Protein AF-A0A9D8DW24-F1 (afdb_monomer_lite)

Sequence (75 aa):
MAKIALTGYTDKISVAPGESVDFKVSADNAATAHVEIVRIIHGDEHPDGPGYLEETVASNCAGDHPVRKQFVDVG

Foldseek 3Di:
DWDKDKDWDWPDPDDDPPDDIDIDMAIDPDFKDFDWDKDWDDDDQPPVDPGTDIGTDDDPPGGMDTHHHDDDDPD

Radius of gyration: 15.6 Å; chains: 1; bounding box: 33×37×35 Å

pLDDT: mean 95.35, std 5.28, range [61.25, 98.19]

Structure (mmCIF, N/CA/C/O backbone):
data_AF-A0A9D8DW24-F1
#
_entry.id   AF-A0A9D8DW24-F1
#
loop_
_atom_site.group_PDB
_atom_site.id
_atom_site.type_symbol
_atom_site.label_atom_id
_atom_site.label_alt_id
_atom_site.label_comp_id
_atom_site.label_asym_id
_atom_site.label_entity_id
_atom_site.label_seq_id
_atom_site.pdbx_PDB_ins_code
_atom_site.Cartn_x
_atom_site.Cartn_y
_atom_site.Cartn_z
_atom_site.occupancy
_atom_site.B_iso_or_equiv
_atom_site.auth_seq_id
_atom_site.auth_comp_id
_atom_site.auth_asym_id
_atom_site.auth_atom_id
_atom_site.pdbx_PDB_model_num
ATOM 1 N N . MET A 1 1 ? 8.224 16.166 -18.868 1.00 61.25 1 MET A N 1
ATOM 2 C CA . MET A 1 1 ? 6.909 16.005 -18.205 1.00 61.25 1 MET A CA 1
ATOM 3 C C . MET A 1 1 ? 7.160 15.692 -16.739 1.00 61.25 1 MET A C 1
ATOM 5 O O . MET A 1 1 ? 8.121 14.983 -16.464 1.00 61.25 1 MET A O 1
ATOM 9 N N . ALA A 1 2 ? 6.382 16.252 -15.812 1.00 73.19 2 ALA A N 1
ATOM 10 C CA . ALA A 1 2 ? 6.543 15.957 -14.388 1.00 73.19 2 ALA A CA 1
ATOM 11 C C . ALA A 1 2 ? 6.008 14.544 -14.093 1.00 73.19 2 ALA A C 1
ATOM 13 O O . ALA A 1 2 ? 4.920 14.194 -14.544 1.00 73.19 2 ALA A O 1
ATOM 14 N N . LYS A 1 3 ? 6.795 13.715 -13.401 1.00 86.31 3 LYS A N 1
ATOM 15 C CA . LYS A 1 3 ? 6.428 12.330 -13.074 1.00 86.31 3 LYS A CA 1
ATOM 16 C C . LYS A 1 3 ? 5.406 12.330 -11.933 1.00 86.3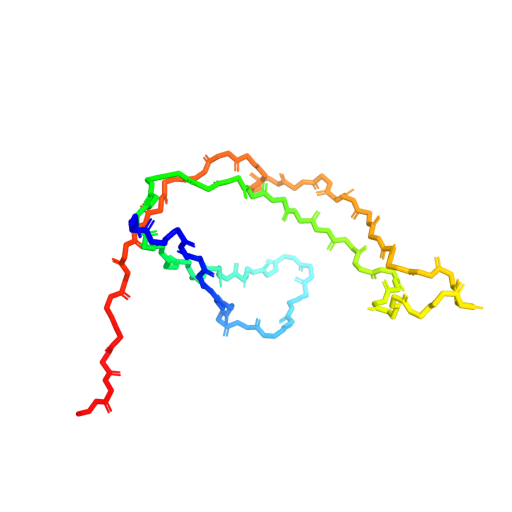1 3 LYS A C 1
ATOM 18 O O . LYS A 1 3 ? 5.646 12.982 -10.918 1.00 86.31 3 LYS A O 1
ATOM 23 N N . ILE A 1 4 ? 4.305 11.597 -12.094 1.00 91.50 4 ILE A N 1
ATOM 24 C CA . ILE A 1 4 ? 3.410 11.261 -10.981 1.00 91.50 4 ILE A CA 1
ATOM 25 C C . ILE A 1 4 ? 4.107 10.186 -10.148 1.00 91.50 4 ILE A C 1
ATOM 27 O O . ILE A 1 4 ? 4.554 9.173 -10.693 1.00 91.50 4 ILE A O 1
ATOM 31 N N . ALA A 1 5 ? 4.239 10.423 -8.848 1.00 93.88 5 ALA A N 1
ATOM 32 C CA . ALA A 1 5 ? 4.801 9.455 -7.915 1.00 93.88 5 ALA A CA 1
ATOM 33 C C . ALA A 1 5 ? 3.939 9.394 -6.657 1.00 93.88 5 ALA A C 1
ATOM 35 O O . ALA A 1 5 ? 3.476 10.424 -6.171 1.00 93.88 5 ALA A O 1
ATOM 36 N N . LEU A 1 6 ? 3.745 8.183 -6.145 1.00 95.50 6 LEU A N 1
ATOM 37 C CA . LEU A 1 6 ? 3.002 7.910 -4.925 1.00 95.50 6 LEU A CA 1
ATOM 38 C C . LEU A 1 6 ? 3.871 7.025 -4.036 1.00 95.50 6 LEU A C 1
ATOM 40 O O . LEU A 1 6 ? 4.392 6.008 -4.495 1.00 95.50 6 LEU A O 1
ATOM 44 N N . THR A 1 7 ? 4.047 7.420 -2.784 1.00 96.62 7 THR A N 1
ATOM 45 C CA . THR A 1 7 ? 4.735 6.626 -1.767 1.00 96.62 7 THR A CA 1
ATOM 46 C C . THR A 1 7 ? 3.906 6.605 -0.497 1.00 96.62 7 THR A C 1
ATOM 48 O O . THR A 1 7 ? 3.104 7.505 -0.241 1.00 96.62 7 THR A O 1
ATOM 51 N N . GLY A 1 8 ? 4.087 5.576 0.320 1.00 96.19 8 GLY A N 1
ATOM 52 C CA . GLY A 1 8 ? 3.404 5.509 1.596 1.00 96.19 8 GLY A CA 1
ATOM 53 C C . GLY A 1 8 ? 3.905 4.391 2.485 1.00 96.19 8 GLY A C 1
ATOM 54 O O . GLY A 1 8 ? 4.694 3.547 2.065 1.00 96.19 8 GLY A O 1
ATOM 55 N N . TYR A 1 9 ? 3.460 4.432 3.732 1.00 97.38 9 TYR A N 1
ATOM 56 C CA . TYR A 1 9 ? 3.772 3.447 4.758 1.00 97.38 9 TYR A CA 1
ATOM 57 C C . TYR A 1 9 ? 2.633 3.385 5.774 1.00 97.38 9 TYR A C 1
ATOM 59 O O . TYR A 1 9 ? 1.797 4.290 5.848 1.00 97.38 9 TYR A O 1
ATOM 67 N N . THR A 1 10 ? 2.615 2.321 6.567 1.00 98.06 10 THR A N 1
ATOM 68 C CA . THR A 1 10 ? 1.725 2.192 7.717 1.00 98.06 10 THR A CA 1
ATOM 69 C C . THR A 1 10 ? 2.468 2.481 9.013 1.00 98.06 10 THR A C 1
ATOM 71 O O . THR A 1 10 ? 3.673 2.253 9.119 1.00 98.06 10 THR A O 1
ATOM 74 N N . ASP A 1 11 ? 1.758 2.972 10.024 1.00 97.94 11 ASP A N 1
ATOM 75 C CA . ASP A 1 11 ? 2.318 3.144 11.371 1.00 97.94 11 ASP A CA 1
ATOM 76 C C . ASP A 1 11 ? 2.576 1.803 12.089 1.00 97.94 11 ASP A C 1
ATOM 78 O O . ASP A 1 11 ? 3.397 1.733 13.003 1.00 97.94 11 ASP A O 1
ATOM 82 N N . LYS A 1 12 ? 1.894 0.732 11.660 1.00 97.88 12 LYS A N 1
ATOM 83 C CA . LYS A 1 12 ? 1.984 -0.627 12.211 1.00 97.88 12 LYS A CA 1
ATOM 84 C C . LYS A 1 12 ? 2.126 -1.670 11.107 1.00 97.88 12 LYS A C 1
ATOM 86 O O . LYS A 1 12 ? 1.583 -1.512 10.016 1.00 97.88 12 LYS A O 1
ATOM 91 N N . ILE A 1 13 ? 2.808 -2.773 11.419 1.00 97.38 13 ILE A N 1
ATOM 92 C CA . ILE A 1 13 ? 2.982 -3.909 10.497 1.00 97.38 13 ILE A CA 1
ATOM 93 C C . ILE A 1 13 ? 1.786 -4.875 10.494 1.00 97.38 13 ILE A C 1
ATOM 95 O O . ILE A 1 13 ? 1.515 -5.526 9.491 1.00 97.38 13 ILE A O 1
ATOM 99 N N . SER A 1 14 ? 1.064 -4.974 11.611 1.00 97.31 14 SER A N 1
ATOM 100 C CA . SER A 1 14 ? -0.082 -5.870 11.783 1.00 97.31 14 SER A CA 1
ATOM 101 C C . SER A 1 14 ? -1.052 -5.308 12.816 1.00 97.31 14 SER A C 1
ATOM 103 O O . SER A 1 14 ? -0.624 -4.627 13.749 1.00 97.31 14 SER A O 1
ATOM 105 N N . VAL A 1 15 ? -2.332 -5.644 12.673 1.00 97.38 15 VAL A N 1
ATOM 106 C CA . VAL A 1 15 ? -3.410 -5.274 13.600 1.00 97.38 15 VAL A CA 1
ATOM 107 C C . VAL A 1 15 ? -4.346 -6.455 13.841 1.00 97.38 15 VAL A C 1
ATOM 109 O O . VAL A 1 15 ? -4.539 -7.293 12.957 1.00 97.38 15 VAL A O 1
ATOM 112 N N . ALA A 1 16 ? -4.925 -6.519 15.035 1.00 97.88 16 ALA A N 1
ATOM 113 C CA . ALA A 1 16 ? -5.989 -7.453 15.385 1.00 97.88 16 ALA A CA 1
ATOM 114 C C . ALA A 1 16 ? -7.383 -6.867 15.068 1.00 97.88 16 ALA A C 1
ATOM 116 O O . ALA A 1 16 ? -7.526 -5.654 14.880 1.00 97.88 16 ALA A O 1
ATOM 117 N N . PRO A 1 17 ? -8.448 -7.693 15.029 1.00 96.69 17 PRO A N 1
ATOM 118 C CA . PRO A 1 17 ? -9.810 -7.192 14.873 1.00 96.69 17 PRO A CA 1
ATOM 119 C C . PRO A 1 17 ? -10.166 -6.151 15.943 1.00 96.69 17 PRO A C 1
ATOM 121 O O . PRO A 1 17 ? -10.008 -6.396 17.136 1.00 96.69 17 PRO A O 1
ATOM 124 N N . GLY A 1 18 ? -10.676 -5.000 15.505 1.00 96.56 18 GLY A N 1
ATOM 125 C CA . GLY A 1 18 ? -11.034 -3.879 16.381 1.00 96.56 18 GLY A CA 1
ATOM 126 C C . GLY A 1 18 ? -9.911 -2.865 16.618 1.00 96.56 18 GLY A C 1
ATOM 127 O O . GLY A 1 18 ? -10.174 -1.812 17.194 1.00 96.56 18 GLY A O 1
ATOM 128 N N . GLU A 1 19 ? -8.691 -3.133 16.154 1.00 97.62 19 GLU A N 1
ATOM 129 C CA . GLU A 1 19 ? -7.598 -2.160 16.176 1.00 97.62 19 GLU A CA 1
ATOM 130 C C . GLU A 1 19 ? -7.555 -1.310 14.897 1.00 97.62 19 GLU A C 1
ATOM 132 O O . GLU A 1 19 ? -8.052 -1.704 13.841 1.00 97.62 19 GLU A O 1
ATOM 137 N N . SER A 1 20 ? -6.907 -0.147 14.993 1.00 96.38 20 SER A N 1
ATOM 138 C CA . SER A 1 20 ? -6.681 0.761 13.863 1.00 96.38 20 SER A CA 1
ATOM 139 C C . SER A 1 20 ? -5.228 0.731 13.390 1.00 96.38 20 SER A C 1
ATOM 141 O O . SER A 1 20 ? -4.303 0.644 14.208 1.00 96.38 20 SER A O 1
ATOM 143 N N . VAL A 1 21 ? -5.046 0.871 12.077 1.00 96.38 21 VAL A N 1
ATOM 144 C CA . VAL A 1 21 ? -3.774 1.127 11.387 1.00 96.38 21 VAL A CA 1
ATOM 145 C C . VAL A 1 21 ? -3.930 2.387 10.541 1.00 96.38 21 VAL A C 1
ATOM 147 O O . VAL A 1 21 ? -4.948 2.565 9.869 1.00 96.38 21 VAL A O 1
ATOM 150 N N . ASP A 1 22 ? -2.924 3.251 10.573 1.00 96.94 22 ASP A N 1
ATOM 151 C CA . ASP A 1 22 ? -2.892 4.480 9.795 1.00 96.94 22 ASP A CA 1
ATOM 152 C C . ASP A 1 22 ? -2.029 4.307 8.547 1.00 96.94 22 ASP A C 1
ATOM 154 O O . ASP A 1 22 ? -0.866 3.917 8.634 1.00 96.94 22 ASP A O 1
ATOM 158 N N . PHE A 1 23 ? -2.554 4.727 7.397 1.00 96.81 23 PHE A N 1
ATOM 159 C CA . PHE A 1 23 ? -1.802 4.822 6.148 1.00 96.81 23 PHE A CA 1
ATOM 160 C C . PHE A 1 23 ? -1.329 6.262 5.939 1.00 96.81 23 PHE A C 1
ATOM 162 O O . PHE A 1 23 ? -2.126 7.204 5.935 1.00 96.81 23 PHE A O 1
ATOM 169 N N . LYS A 1 24 ? -0.023 6.454 5.764 1.00 96.75 24 LYS A N 1
ATOM 170 C CA . LYS A 1 24 ? 0.586 7.753 5.460 1.00 96.75 24 LYS A CA 1
ATOM 171 C C . LYS A 1 24 ? 0.981 7.755 3.990 1.00 96.75 24 LYS A C 1
ATOM 173 O O . LYS A 1 24 ? 1.811 6.950 3.587 1.00 96.75 24 LYS A O 1
ATOM 178 N N . VAL A 1 25 ? 0.373 8.637 3.195 1.00 97.12 25 VAL A N 1
ATOM 179 C CA . VAL A 1 25 ? 0.529 8.673 1.731 1.00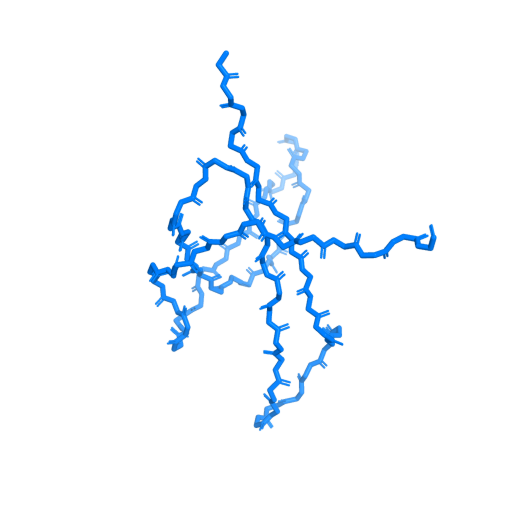 97.12 25 VAL A CA 1
ATOM 180 C C . VAL A 1 25 ? 1.050 10.038 1.281 1.00 97.12 25 VAL A C 1
ATOM 182 O O . VAL A 1 25 ? 0.470 11.075 1.613 1.00 97.12 25 VAL A O 1
ATOM 185 N N . SER A 1 26 ? 2.139 10.041 0.515 1.00 97.06 26 SER A N 1
ATOM 186 C CA . SER A 1 26 ? 2.738 11.222 -0.109 1.00 97.06 26 SER A CA 1
ATOM 187 C C . SER A 1 26 ? 2.643 11.104 -1.625 1.00 97.06 26 SER A C 1
ATOM 189 O O . SER A 1 26 ? 2.948 10.055 -2.191 1.00 97.06 26 SER A O 1
ATOM 191 N N . ALA A 1 27 ? 2.225 12.182 -2.285 1.00 97.25 27 ALA A N 1
ATOM 192 C CA . ALA A 1 27 ? 2.088 12.230 -3.735 1.00 97.25 27 ALA A CA 1
ATOM 193 C C . ALA A 1 27 ? 2.822 13.432 -4.337 1.00 97.25 27 ALA A C 1
ATOM 195 O O . ALA A 1 27 ? 2.685 14.560 -3.858 1.00 97.25 27 ALA A O 1
ATOM 196 N N . ASP A 1 28 ? 3.544 13.202 -5.430 1.00 96.25 28 ASP A N 1
ATOM 197 C CA . ASP A 1 28 ? 4.082 14.241 -6.303 1.00 96.25 28 ASP A CA 1
ATOM 198 C C . ASP A 1 28 ? 3.218 14.343 -7.564 1.00 96.25 28 ASP A C 1
ATOM 200 O O . ASP A 1 28 ? 2.983 13.350 -8.254 1.00 96.25 28 ASP A O 1
ATOM 204 N N . ASN A 1 29 ? 2.792 15.565 -7.895 1.00 94.31 29 ASN A N 1
ATOM 205 C CA . ASN A 1 29 ? 2.017 15.881 -9.102 1.00 94.31 29 ASN A CA 1
ATOM 206 C C . ASN A 1 29 ? 0.654 15.158 -9.210 1.00 94.31 29 ASN A C 1
ATOM 208 O O . ASN A 1 29 ? 0.161 14.951 -10.316 1.00 94.31 29 ASN A O 1
ATOM 212 N N . ALA A 1 30 ? 0.028 14.817 -8.077 1.00 95.12 30 ALA A N 1
ATOM 213 C CA . ALA A 1 30 ? -1.347 14.318 -7.997 1.00 95.12 30 ALA A CA 1
ATOM 214 C C . ALA A 1 30 ? -2.109 14.985 -6.839 1.00 95.12 30 ALA A C 1
ATOM 216 O O . ALA A 1 30 ? -1.509 15.338 -5.824 1.00 95.12 30 ALA A O 1
ATOM 217 N N . ALA A 1 31 ? -3.423 15.158 -7.008 1.00 95.94 31 ALA A N 1
ATOM 218 C CA . ALA A 1 31 ? -4.320 15.739 -6.000 1.00 95.94 31 ALA A CA 1
ATOM 219 C C . ALA A 1 31 ? -5.286 14.708 -5.396 1.00 95.94 31 ALA A C 1
ATOM 221 O O . ALA A 1 31 ? -5.805 14.919 -4.302 1.00 95.94 31 ALA A O 1
ATOM 222 N N . THR A 1 32 ? -5.513 13.593 -6.092 1.00 97.44 32 THR A N 1
ATOM 223 C CA . THR A 1 32 ? -6.383 12.495 -5.667 1.00 97.44 32 THR A CA 1
ATOM 224 C C . THR A 1 32 ? -5.700 11.151 -5.910 1.00 97.44 32 THR A C 1
ATOM 226 O O . THR A 1 32 ? -4.897 11.018 -6.837 1.00 97.44 32 THR A O 1
ATOM 229 N N . ALA A 1 33 ? -6.003 10.164 -5.069 1.00 96.38 33 ALA A N 1
ATOM 230 C CA . ALA A 1 33 ? -5.603 8.773 -5.248 1.00 96.38 33 ALA A CA 1
ATOM 231 C C . ALA A 1 33 ? -6.787 7.855 -4.942 1.00 96.38 33 ALA A C 1
ATOM 233 O O . ALA A 1 33 ? -7.506 8.082 -3.968 1.00 96.38 33 ALA A O 1
ATOM 234 N N . HIS A 1 34 ? -6.962 6.823 -5.763 1.00 96.81 34 HIS A N 1
ATOM 235 C CA . HIS A 1 34 ? -7.925 5.763 -5.503 1.00 96.81 34 HIS A CA 1
ATOM 236 C C . HIS A 1 34 ? -7.336 4.767 -4.501 1.00 96.81 34 HIS A C 1
ATOM 238 O O . HIS A 1 34 ? -6.171 4.385 -4.628 1.00 96.81 34 HIS A O 1
ATOM 244 N N . VAL A 1 35 ? -8.122 4.370 -3.505 1.00 97.00 35 VAL A N 1
ATOM 245 C CA . VAL A 1 35 ? -7.712 3.454 -2.438 1.00 97.00 35 VAL A CA 1
ATOM 246 C C . VAL A 1 35 ? -8.610 2.228 -2.446 1.00 97.00 35 VAL A C 1
ATOM 248 O O . VAL A 1 35 ? -9.833 2.345 -2.454 1.00 97.00 35 VAL A O 1
ATOM 251 N N . GLU A 1 36 ? -7.984 1.059 -2.362 1.00 97.81 36 GLU A N 1
ATOM 252 C CA . GLU A 1 36 ? -8.625 -0.236 -2.159 1.00 97.81 36 GLU A CA 1
ATOM 253 C C . GLU A 1 36 ? -7.808 -1.042 -1.142 1.00 97.81 36 GLU A C 1
ATOM 255 O O . GLU A 1 36 ? -6.601 -0.841 -0.990 1.00 97.81 36 GLU A O 1
ATOM 260 N N . ILE A 1 37 ? -8.467 -1.960 -0.437 1.00 97.31 37 ILE A N 1
ATOM 261 C CA . ILE A 1 37 ? -7.794 -2.967 0.386 1.00 97.31 37 ILE A CA 1
ATOM 262 C C . ILE A 1 37 ? -7.844 -4.274 -0.386 1.00 97.31 37 ILE A C 1
ATOM 264 O O . ILE A 1 37 ? -8.915 -4.688 -0.820 1.00 97.31 37 ILE A O 1
ATOM 268 N N . VAL A 1 38 ? -6.698 -4.930 -0.537 1.00 98.00 38 VAL A N 1
ATOM 269 C CA . VAL A 1 38 ? -6.589 -6.209 -1.241 1.00 98.00 38 VAL A CA 1
ATOM 270 C C . VAL A 1 38 ? -6.002 -7.278 -0.334 1.00 98.00 38 VAL A C 1
ATOM 272 O O . VAL A 1 38 ? -5.187 -7.011 0.553 1.00 98.00 38 VAL A O 1
ATOM 275 N N . ARG A 1 39 ? -6.406 -8.518 -0.578 1.00 98.12 39 ARG A N 1
ATOM 276 C CA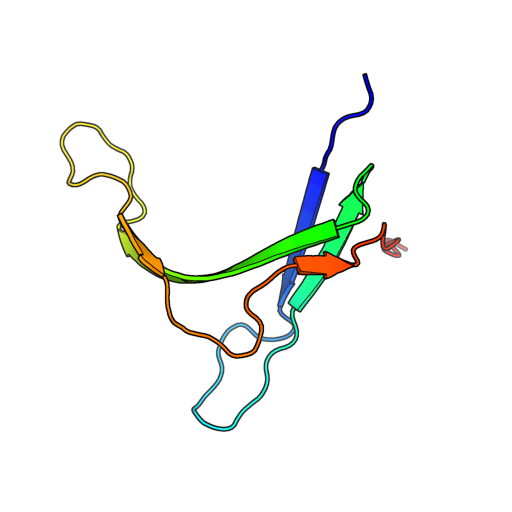 . ARG A 1 39 ? -5.773 -9.713 -0.043 1.00 98.12 39 ARG A CA 1
ATOM 277 C C . ARG A 1 39 ? -4.811 -10.244 -1.094 1.00 98.12 39 ARG A C 1
ATOM 279 O O . ARG A 1 39 ? -5.242 -10.798 -2.101 1.00 98.12 39 ARG A O 1
ATOM 286 N N . ILE A 1 40 ? -3.514 -10.097 -0.844 1.00 97.75 40 ILE A N 1
ATOM 287 C CA . ILE A 1 40 ? -2.480 -10.694 -1.695 1.00 97.75 40 ILE A CA 1
ATOM 288 C C . ILE A 1 40 ? -2.531 -12.219 -1.522 1.00 97.75 40 ILE A C 1
ATOM 290 O O . ILE A 1 40 ? -2.494 -12.723 -0.397 1.00 97.75 40 ILE A O 1
ATOM 294 N N . ILE A 1 41 ? -2.637 -12.949 -2.633 1.00 97.75 41 ILE A N 1
ATOM 295 C CA . ILE A 1 41 ? -2.703 -14.419 -2.676 1.00 97.75 41 ILE A CA 1
ATOM 296 C C . ILE A 1 41 ? -1.375 -14.989 -3.173 1.00 97.75 41 ILE A C 1
ATOM 298 O O . ILE A 1 41 ? -0.854 -15.936 -2.585 1.00 97.75 41 ILE A O 1
ATOM 302 N N . HIS A 1 42 ? -0.821 -14.408 -4.238 1.00 97.69 42 HIS A N 1
ATOM 303 C CA . HIS A 1 42 ? 0.446 -14.828 -4.827 1.00 97.69 42 HIS A CA 1
ATOM 304 C C . HIS A 1 42 ? 1.178 -13.620 -5.416 1.00 97.69 42 HIS A C 1
ATOM 306 O O . HIS A 1 42 ? 0.577 -12.834 -6.142 1.00 97.69 42 HIS A O 1
ATOM 312 N N . GLY A 1 43 ? 2.460 -13.460 -5.082 1.00 96.06 43 GLY A N 1
ATOM 313 C CA . GLY A 1 43 ? 3.254 -12.285 -5.463 1.00 96.06 43 GLY A CA 1
ATOM 314 C C . GLY A 1 43 ? 4.272 -12.516 -6.582 1.00 96.06 43 GLY A C 1
ATOM 315 O O . GLY A 1 43 ? 4.859 -11.550 -7.053 1.00 96.06 43 GLY A O 1
ATOM 316 N N . ASP A 1 44 ? 4.522 -13.767 -6.977 1.00 96.00 44 ASP A N 1
ATOM 317 C CA . ASP A 1 44 ? 5.503 -14.087 -8.019 1.00 96.00 44 ASP A CA 1
ATOM 318 C C . ASP A 1 44 ? 4.845 -14.075 -9.410 1.00 96.00 44 ASP A C 1
ATOM 320 O O . ASP A 1 44 ? 3.833 -14.738 -9.648 1.00 96.00 44 ASP A O 1
ATOM 324 N N . GLU A 1 45 ? 5.434 -13.298 -10.319 1.00 95.88 45 GLU A N 1
ATOM 325 C CA . GLU A 1 45 ? 4.996 -13.094 -11.704 1.00 95.88 45 GLU A CA 1
ATOM 326 C C . GLU A 1 45 ? 5.708 -14.019 -12.706 1.00 95.88 45 GLU A C 1
ATOM 328 O O . GLU A 1 45 ? 5.578 -13.836 -13.918 1.00 95.88 45 GLU A O 1
ATOM 333 N N . HIS A 1 46 ? 6.473 -15.009 -12.235 1.00 95.38 46 HIS A N 1
ATOM 334 C CA . HIS A 1 46 ? 7.152 -15.952 -13.117 1.00 95.38 46 HIS A CA 1
ATOM 335 C C . HIS A 1 46 ? 6.163 -16.627 -14.094 1.00 95.38 46 HIS A C 1
ATOM 337 O O . HIS A 1 46 ? 5.123 -17.127 -13.657 1.00 95.38 46 HIS A O 1
ATOM 343 N N . PRO A 1 47 ? 6.482 -16.704 -15.404 1.00 93.00 47 PRO A N 1
ATOM 344 C CA . PR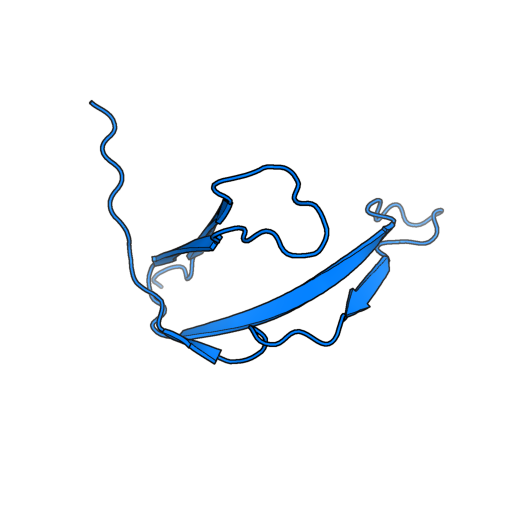O A 1 47 ? 5.548 -17.178 -16.434 1.00 93.00 47 PRO A CA 1
ATOM 345 C C . PRO A 1 47 ? 5.123 -18.643 -16.274 1.00 93.00 47 PRO A C 1
ATOM 347 O O . PRO A 1 47 ? 4.025 -19.006 -16.681 1.00 93.00 47 PRO A O 1
ATOM 350 N N . ASP A 1 48 ? 5.976 -19.473 -15.671 1.00 95.75 48 ASP A N 1
ATOM 351 C CA . ASP A 1 48 ? 5.670 -20.884 -15.381 1.00 95.75 48 ASP A CA 1
ATOM 352 C C . ASP A 1 48 ? 4.920 -21.082 -14.046 1.00 95.75 48 ASP A C 1
ATOM 354 O O . ASP A 1 48 ? 4.608 -22.211 -13.661 1.00 95.75 48 ASP A O 1
ATOM 358 N N . GLY A 1 49 ? 4.677 -19.996 -13.307 1.00 93.38 49 GLY A N 1
ATOM 359 C CA . GLY A 1 49 ? 3.921 -19.984 -12.060 1.00 93.38 49 GLY A CA 1
ATOM 360 C C . GLY A 1 49 ? 2.451 -19.599 -12.267 1.00 93.38 49 GLY A C 1
ATOM 361 O O . GLY A 1 49 ? 2.001 -19.373 -13.389 1.00 93.38 49 GLY A O 1
ATOM 362 N N . PRO A 1 50 ? 1.672 -19.487 -11.179 1.00 93.12 50 PRO A N 1
ATOM 363 C CA . PRO A 1 50 ? 0.284 -19.028 -11.251 1.00 93.12 50 PRO A CA 1
ATOM 364 C C . PRO A 1 50 ? 0.152 -17.522 -11.555 1.00 93.12 50 PRO A C 1
ATOM 366 O O . PRO A 1 50 ? -0.958 -17.061 -11.812 1.00 93.12 50 PRO A O 1
ATOM 369 N N . GLY A 1 51 ? 1.260 -16.768 -11.536 1.00 95.88 51 GLY A N 1
ATOM 370 C CA . GLY A 1 51 ? 1.294 -15.317 -11.725 1.00 95.88 51 GLY A CA 1
ATOM 371 C C . GLY A 1 51 ? 0.868 -14.525 -10.484 1.00 95.88 51 GLY A C 1
ATOM 372 O O . GLY A 1 51 ? 0.561 -15.096 -9.435 1.00 95.88 51 GLY A O 1
ATOM 373 N N . TYR A 1 52 ? 0.857 -13.195 -10.593 1.00 96.81 52 TYR A N 1
ATOM 374 C CA . TYR A 1 52 ? 0.357 -12.319 -9.531 1.00 96.81 52 TYR A CA 1
ATOM 375 C C . TYR A 1 52 ? -1.150 -12.512 -9.330 1.00 96.81 52 TYR A C 1
ATOM 377 O O . TYR A 1 52 ? -1.925 -12.470 -10.287 1.00 96.81 52 TYR A O 1
ATOM 385 N N . LEU A 1 53 ? -1.562 -12.713 -8.079 1.00 96.81 53 LEU A N 1
ATOM 386 C CA . LEU A 1 53 ? -2.955 -12.922 -7.699 1.00 96.81 53 LEU A CA 1
ATOM 387 C C . LEU A 1 53 ? -3.289 -12.102 -6.455 1.00 96.81 53 LEU A C 1
ATOM 389 O O . LEU A 1 53 ? -2.677 -12.272 -5.395 1.00 96.81 53 LEU A O 1
ATOM 393 N N . GLU A 1 54 ? -4.329 -11.285 -6.568 1.00 97.81 54 GLU A N 1
ATOM 394 C CA . GLU A 1 54 ? -4.923 -10.531 -5.470 1.00 97.81 54 GLU A CA 1
ATOM 395 C C . GLU A 1 54 ? -6.450 -10.582 -5.537 1.00 97.81 54 GLU A C 1
ATOM 397 O O . GLU A 1 54 ? -7.041 -10.898 -6.570 1.00 97.81 54 GLU A O 1
ATOM 402 N N . GLU A 1 55 ? -7.092 -10.274 -4.417 1.00 98.19 55 GLU A N 1
ATOM 403 C CA . GLU A 1 55 ? -8.543 -10.146 -4.323 1.00 98.19 55 GLU A CA 1
ATOM 404 C C . GLU A 1 55 ? -8.906 -8.862 -3.576 1.00 98.19 55 GLU A C 1
ATOM 406 O O . GLU A 1 55 ? -8.463 -8.656 -2.444 1.00 98.19 55 GLU A O 1
ATOM 411 N N . THR A 1 56 ? -9.744 -8.018 -4.178 1.00 97.94 56 THR A N 1
ATOM 412 C CA . THR A 1 56 ? -10.272 -6.821 -3.518 1.00 97.94 56 THR A CA 1
ATOM 413 C C . THR A 1 56 ? -11.167 -7.195 -2.341 1.00 97.94 56 THR A C 1
ATOM 415 O O . THR A 1 56 ? -12.097 -7.993 -2.455 1.00 97.94 56 THR A O 1
ATOM 418 N N . VAL A 1 57 ? -10.917 -6.560 -1.200 1.00 97.50 57 VAL A N 1
ATOM 419 C CA . VAL A 1 57 ? -11.694 -6.692 0.028 1.00 97.50 57 VAL A CA 1
ATOM 420 C C . VAL A 1 57 ? -12.517 -5.425 0.219 1.00 97.50 57 VAL A C 1
ATOM 422 O O . VAL A 1 57 ? -11.983 -4.317 0.322 1.00 97.50 57 VAL A O 1
ATOM 425 N N . ALA A 1 58 ? -13.837 -5.591 0.315 1.00 96.81 58 ALA A N 1
ATOM 426 C CA . ALA A 1 58 ? -14.735 -4.491 0.638 1.00 96.81 58 ALA A CA 1
ATOM 427 C C . ALA A 1 58 ? -14.305 -3.841 1.962 1.00 96.81 58 ALA A C 1
ATOM 429 O O . ALA A 1 58 ? -14.232 -4.500 3.001 1.00 96.81 58 ALA A O 1
ATOM 430 N N . SER A 1 59 ? -14.001 -2.546 1.919 1.00 94.69 59 SER A N 1
ATOM 431 C CA . SER A 1 59 ? -13.465 -1.811 3.060 1.00 94.69 59 SER A CA 1
ATOM 432 C C . SER A 1 59 ? -14.058 -0.410 3.137 1.00 94.69 59 SER A C 1
ATOM 434 O O . SER A 1 59 ? -14.363 0.219 2.127 1.00 94.69 59 SER A O 1
ATOM 436 N N . ASN A 1 60 ? -14.212 0.094 4.361 1.00 94.75 60 ASN A N 1
ATOM 437 C CA . ASN A 1 60 ? -14.811 1.409 4.605 1.00 94.75 60 ASN A CA 1
ATOM 438 C C . ASN A 1 60 ? -13.928 2.571 4.126 1.00 94.75 60 ASN A C 1
ATOM 440 O O . ASN A 1 60 ? -14.411 3.692 4.008 1.00 94.75 60 ASN A O 1
ATOM 444 N N . CYS A 1 61 ? -12.636 2.321 3.901 1.00 93.81 61 CYS A N 1
ATOM 445 C CA . CYS A 1 61 ? -11.692 3.309 3.393 1.00 93.81 61 CYS A CA 1
ATOM 446 C C . CYS A 1 61 ? -11.554 3.282 1.864 1.00 93.81 61 CYS A C 1
ATOM 448 O O . CYS A 1 61 ? -10.780 4.080 1.340 1.00 93.81 61 CYS A O 1
ATOM 450 N N . ALA A 1 62 ? -12.267 2.404 1.152 1.00 97.12 62 ALA A N 1
ATOM 451 C CA . ALA A 1 62 ? -12.190 2.352 -0.302 1.00 97.12 62 ALA A CA 1
ATOM 452 C C . ALA A 1 62 ? -12.745 3.631 -0.960 1.00 97.12 62 ALA A C 1
ATOM 454 O O . ALA A 1 62 ? -13.680 4.250 -0.443 1.00 97.12 62 ALA A O 1
ATOM 455 N N . GLY A 1 63 ? -12.191 4.007 -2.115 1.00 97.31 63 GLY A N 1
ATOM 456 C CA . GLY A 1 63 ? -12.614 5.169 -2.902 1.00 97.31 63 GLY A CA 1
ATOM 457 C C . GLY A 1 63 ? -11.524 6.224 -3.084 1.00 97.31 63 GLY A C 1
ATOM 458 O O . GLY A 1 63 ? -10.346 5.973 -2.846 1.00 97.31 63 GLY A O 1
ATOM 459 N N . ASP A 1 64 ? -11.921 7.412 -3.536 1.00 98.06 64 ASP A N 1
ATOM 460 C CA . ASP A 1 64 ? -10.983 8.486 -3.864 1.00 98.06 64 ASP A CA 1
ATOM 461 C C . ASP A 1 64 ? -10.660 9.354 -2.644 1.00 98.06 64 ASP A C 1
ATOM 463 O O . ASP A 1 64 ? -11.551 9.911 -1.999 1.00 98.06 64 ASP A O 1
ATOM 467 N N . HIS A 1 65 ? -9.367 9.526 -2.369 1.00 97.62 65 HIS A N 1
ATOM 468 C CA . HIS A 1 65 ? -8.860 10.340 -1.266 1.00 97.62 65 HIS A CA 1
ATOM 469 C C . HIS A 1 65 ? -8.004 11.498 -1.772 1.00 97.62 65 HIS A C 1
ATOM 471 O O . HIS A 1 65 ? -7.233 11.323 -2.721 1.00 97.62 65 HIS A O 1
ATOM 477 N N . PRO A 1 66 ? -8.078 12.682 -1.137 1.00 97.62 66 PRO A N 1
ATOM 478 C CA . PRO A 1 66 ? -7.154 13.764 -1.431 1.00 97.62 66 PRO A CA 1
ATOM 479 C C . PRO A 1 66 ? -5.737 13.383 -0.992 1.00 97.62 66 PRO A C 1
ATOM 481 O O . PRO A 1 66 ? -5.518 12.915 0.127 1.00 97.62 66 PRO A O 1
ATOM 484 N N . VAL A 1 67 ? -4.756 13.641 -1.853 1.00 97.56 67 VAL A N 1
ATOM 485 C CA . VAL A 1 67 ? -3.337 13.401 -1.568 1.00 97.56 67 VAL A CA 1
ATOM 486 C C . VAL A 1 67 ? -2.522 14.663 -1.782 1.00 97.56 67 VAL A C 1
ATOM 488 O O . VAL A 1 67 ? -2.917 15.590 -2.488 1.00 97.56 67 VAL A O 1
ATOM 491 N N . ARG A 1 68 ? -1.367 14.714 -1.125 1.00 97.12 68 ARG A N 1
ATOM 492 C CA . ARG A 1 68 ? -0.441 15.839 -1.213 1.00 97.12 68 ARG A CA 1
ATOM 493 C C . ARG A 1 68 ? 0.983 15.372 -0.993 1.00 97.12 68 ARG A C 1
ATOM 495 O O . ARG A 1 68 ? 1.213 14.325 -0.388 1.00 97.12 68 ARG A O 1
ATOM 502 N N . LYS A 1 69 ? 1.937 16.212 -1.382 1.00 96.75 69 LYS A N 1
ATOM 503 C CA . LYS A 1 69 ? 3.330 16.031 -0.991 1.00 96.75 69 LYS A CA 1
ATOM 504 C C . LYS A 1 69 ? 3.469 16.201 0.521 1.00 96.75 69 LYS A C 1
ATOM 506 O O . LYS A 1 69 ? 3.027 17.205 1.091 1.00 96.75 69 LYS A O 1
ATOM 511 N N . GLN A 1 70 ? 4.086 15.218 1.161 1.00 96.69 70 GLN A N 1
ATOM 512 C CA . GLN A 1 70 ? 4.497 15.274 2.559 1.00 96.69 70 GLN A CA 1
ATOM 513 C C . GLN A 1 70 ? 6.026 15.335 2.604 1.00 96.69 70 GLN A C 1
ATOM 515 O O . GLN A 1 70 ? 6.695 14.451 2.070 1.00 96.69 70 GLN A O 1
ATOM 520 N N . PHE A 1 71 ? 6.577 16.410 3.175 1.00 95.00 71 PHE A N 1
ATOM 521 C CA . PHE A 1 71 ? 8.023 16.558 3.345 1.00 95.00 71 PHE A CA 1
ATOM 522 C C . PHE A 1 71 ? 8.489 15.712 4.528 1.00 95.00 71 PHE A C 1
ATOM 524 O O . PHE A 1 71 ? 7.850 15.718 5.579 1.00 95.00 71 PHE A O 1
ATOM 531 N N . VAL A 1 72 ? 9.592 14.994 4.333 1.00 93.69 72 VAL A N 1
ATOM 532 C CA . VAL A 1 72 ? 10.223 14.159 5.355 1.00 93.69 72 VAL A CA 1
ATOM 533 C C . VAL A 1 72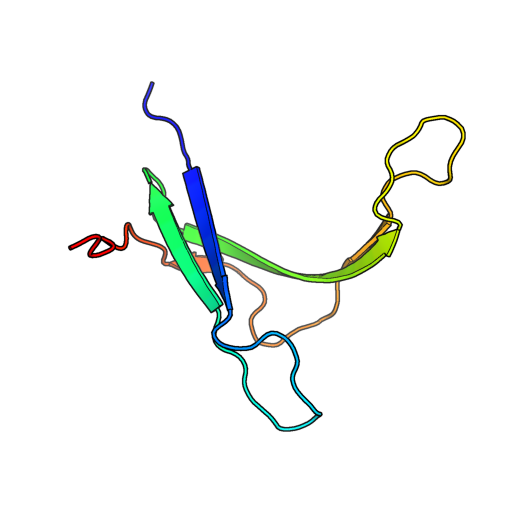 ? 11.462 14.887 5.850 1.00 93.69 72 VAL A C 1
ATOM 535 O O .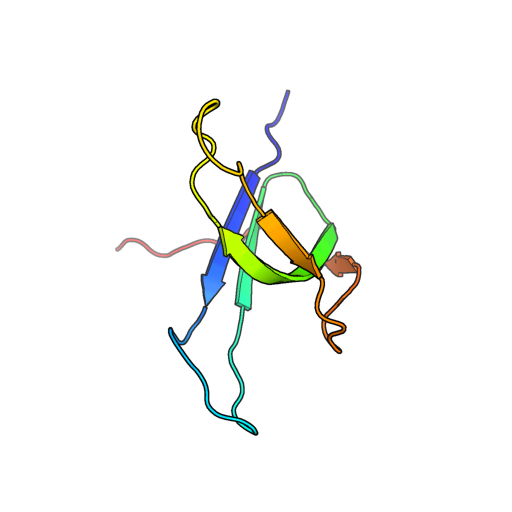 VAL A 1 72 ? 12.266 15.350 5.042 1.00 93.69 72 VAL A O 1
ATOM 538 N N . ASP A 1 73 ? 11.589 14.997 7.166 1.00 94.75 73 ASP A N 1
ATOM 539 C CA . ASP A 1 73 ? 12.815 15.456 7.805 1.00 94.75 73 ASP A CA 1
ATOM 540 C C . ASP A 1 73 ? 13.845 14.319 7.794 1.00 94.75 73 ASP A C 1
ATOM 542 O O . ASP A 1 73 ? 13.531 13.186 8.164 1.00 94.75 73 ASP A O 1
ATOM 546 N N . VAL A 1 74 ? 15.051 14.616 7.321 1.00 93.12 74 VAL A N 1
ATOM 547 C CA . VAL A 1 74 ? 16.153 13.654 7.176 1.00 93.12 74 VAL A CA 1
ATOM 548 C C . VAL A 1 74 ? 17.331 13.960 8.106 1.00 93.12 74 VAL A C 1
ATOM 550 O O . VAL A 1 74 ? 18.312 13.214 8.075 1.00 93.12 74 VAL A O 1
ATOM 553 N N . GLY A 1 75 ? 17.210 14.990 8.956 1.00 84.50 75 GLY A N 1
ATOM 554 C CA . GLY A 1 75 ? 18.292 15.498 9.806 1.00 84.50 75 GLY A CA 1
ATOM 555 C C . GLY A 1 75 ? 19.128 16.589 9.151 1.00 84.50 75 GLY A C 1
ATOM 556 O O . GLY A 1 75 ? 19.413 16.490 7.935 1.00 84.50 75 GLY A O 1
#

Secondary structure (DSSP, 8-state):
-PPPEEEEEES-S---TT----EEEEEES-SEEEE-EEEEEE----TTS---EEEEE--TT-EEEE---------